Protein AF-A0A9R1XNZ6-F1 (afdb_monomer)

Nearest PDB structures (foldseek):
  5j5v-assembly1_B  TM=3.017E-01  e=4.097E+00  Escherichia coli 536

Solvent-accessible surface area (backbone atoms only — not comparable to full-atom values): 7414 Å² total; per-residue (Å²): 115,69,72,59,54,55,53,52,52,51,53,52,52,56,55,68,69,44,91,78,60,68,62,61,60,98,58,41,66,68,41,49,52,51,52,50,27,71,76,69,73,47,56,76,91,74,58,51,68,69,58,52,58,50,61,35,37,37,40,96,88,59,59,57,55,75,80,51,37,58,53,54,53,50,51,52,54,49,54,62,58,42,74,77,48,91,75,72,95,63,97,76,53,88,87,68,71,88,50,94,88,62,69,101,75,86,79,99,78,75,92,78,81,123

pLDDT: mean 73.49, std 22.64, range [27.61, 96.5]

Mean predicted aligned error: 12.44 Å

Sequence (114 aa):
MFLIQEKSTKAKNTHAHHKYNHHLSRKGYDGLINDIMQETGKMEEEIDRTLLWKKARELKTGGYKSNVKMIVDKIYELQKLGSFGEVTCGAHDMLTEPWVLRNNVGLYEGWVNL

Organism: Lactuca sativa (NCBI:txid4236)

Foldseek 3Di:
DVVVVVVVVVVVVVQVPDPQHFDDDPCPLVVVLVVCCVVPVDDSVPQDPLNSSLNRQADPVGDHDPSVNVVNVVVVVVVVVCVVDDPPPDDDDPVPPPDPPDDDDDDDDDPPPD

Radius of gyration: 17.15 Å; Cα contacts (8 Å, |Δi|>4): 47; chains: 1; bounding box: 42×28×55 Å

Structure (mmCIF, N/CA/C/O backbone):
data_AF-A0A9R1XNZ6-F1
#
_entry.id   AF-A0A9R1XNZ6-F1
#
loop_
_atom_site.group_PDB
_atom_site.id
_atom_site.type_symbol
_atom_site.label_atom_id
_atom_site.label_alt_id
_atom_site.label_comp_id
_atom_site.label_asym_id
_atom_site.label_entity_id
_atom_site.label_seq_id
_atom_site.pdbx_PDB_ins_code
_atom_site.Cartn_x
_atom_site.Cartn_y
_atom_site.Cartn_z
_atom_site.occupancy
_atom_site.B_iso_or_equiv
_atom_site.auth_seq_id
_atom_site.auth_comp_id
_atom_site.auth_asym_id
_atom_site.auth_atom_id
_atom_site.pdbx_PDB_model_num
ATOM 1 N N . MET A 1 1 ? 15.714 7.758 -30.076 1.00 62.44 1 MET A N 1
ATOM 2 C CA . MET A 1 1 ? 15.326 6.403 -29.614 1.00 62.44 1 MET A CA 1
ATOM 3 C C . MET A 1 1 ? 16.211 5.875 -28.481 1.00 62.44 1 MET A C 1
ATOM 5 O O . MET A 1 1 ? 15.650 5.427 -27.492 1.00 62.44 1 MET A O 1
ATOM 9 N N . PHE A 1 2 ? 17.545 5.990 -28.551 1.00 65.88 2 PHE A N 1
ATOM 10 C CA . PHE A 1 2 ? 18.474 5.495 -27.513 1.00 65.88 2 PHE A CA 1
ATOM 11 C C . PHE A 1 2 ? 18.203 6.010 -26.081 1.00 65.88 2 PHE A C 1
ATOM 13 O O . PHE A 1 2 ? 18.144 5.219 -25.146 1.00 65.88 2 PHE A O 1
ATOM 20 N N . LEU A 1 3 ? 17.894 7.302 -25.919 1.00 70.00 3 LEU A N 1
ATOM 21 C CA . LEU A 1 3 ? 17.643 7.916 -24.603 1.00 70.00 3 LEU A CA 1
ATOM 22 C C . LEU A 1 3 ? 16.400 7.379 -23.867 1.00 70.00 3 LEU A C 1
ATOM 24 O O . LEU A 1 3 ? 16.329 7.438 -22.642 1.00 70.00 3 LEU A O 1
ATOM 28 N N . ILE A 1 4 ? 15.395 6.873 -24.590 1.00 78.81 4 ILE A N 1
ATOM 29 C CA . ILE A 1 4 ? 14.180 6.308 -23.974 1.00 78.81 4 ILE A CA 1
ATOM 30 C C . ILE A 1 4 ? 14.492 4.924 -23.394 1.00 78.81 4 ILE A C 1
ATOM 32 O O . ILE A 1 4 ? 14.031 4.587 -22.302 1.00 78.81 4 ILE A O 1
ATOM 36 N N . GLN A 1 5 ? 15.323 4.150 -24.097 1.00 76.31 5 GLN A N 1
ATOM 37 C CA . GLN A 1 5 ? 15.723 2.816 -23.669 1.00 76.31 5 GLN A CA 1
ATOM 38 C C . G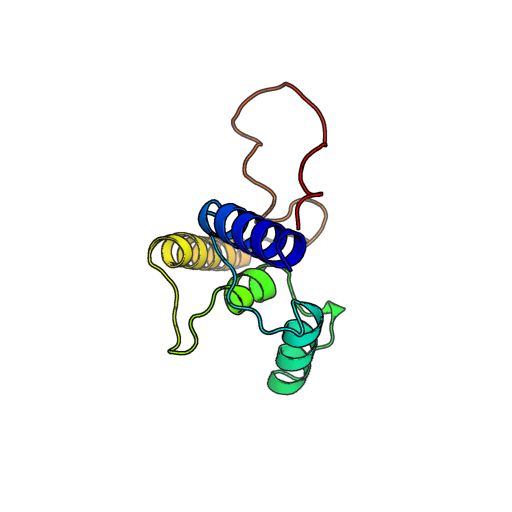LN A 1 5 ? 16.574 2.870 -22.394 1.00 76.31 5 GLN A C 1
ATOM 40 O O . GLN A 1 5 ? 16.296 2.126 -21.458 1.00 76.31 5 GLN A O 1
ATOM 45 N N . GLU A 1 6 ? 17.535 3.796 -22.316 1.00 81.69 6 GLU A N 1
ATOM 46 C CA . GLU A 1 6 ? 18.377 4.003 -21.126 1.00 81.69 6 GLU A CA 1
ATOM 47 C C . GLU A 1 6 ? 17.575 4.439 -19.894 1.00 81.69 6 GLU A C 1
ATOM 49 O O . GLU A 1 6 ? 17.799 3.957 -18.782 1.00 81.69 6 GLU A O 1
ATOM 54 N N . LYS A 1 7 ? 16.588 5.325 -20.077 1.00 82.31 7 LYS A N 1
ATOM 55 C CA . LYS A 1 7 ? 15.689 5.727 -18.986 1.00 82.31 7 LYS A CA 1
ATOM 56 C C . LYS A 1 7 ? 14.850 4.546 -18.490 1.00 82.31 7 LYS A C 1
ATOM 58 O O . LYS A 1 7 ? 14.707 4.361 -17.282 1.00 82.31 7 LYS A O 1
ATOM 63 N N . SER A 1 8 ? 14.331 3.724 -19.406 1.00 81.50 8 SER A N 1
ATOM 64 C CA . SER A 1 8 ? 13.546 2.532 -19.062 1.00 81.50 8 SER A CA 1
ATOM 65 C C . SER A 1 8 ? 14.372 1.484 -18.310 1.00 81.50 8 SER A C 1
ATOM 67 O O . SER A 1 8 ? 13.898 0.928 -17.319 1.00 81.50 8 SER A O 1
ATOM 69 N N . THR A 1 9 ? 15.609 1.217 -18.741 1.00 84.44 9 THR A N 1
ATOM 70 C CA . THR A 1 9 ? 16.494 0.254 -18.067 1.00 84.44 9 THR A CA 1
ATOM 71 C C . THR A 1 9 ? 16.908 0.745 -16.686 1.00 84.44 9 THR A C 1
ATOM 73 O O . THR A 1 9 ? 16.844 -0.029 -15.732 1.00 84.44 9 THR A O 1
ATOM 76 N N . LYS A 1 10 ? 17.230 2.036 -16.541 1.00 84.25 10 LYS A N 1
ATOM 77 C CA . LYS A 1 10 ? 17.528 2.641 -15.238 1.00 84.25 10 LYS A CA 1
ATOM 78 C C . LYS A 1 10 ? 16.365 2.473 -14.257 1.00 84.25 10 LYS A C 1
ATOM 80 O O . LYS A 1 10 ? 16.581 1.982 -13.155 1.00 84.25 10 LYS A O 1
ATOM 85 N N . ALA A 1 11 ? 15.138 2.792 -14.674 1.00 79.25 11 ALA A N 1
ATOM 86 C CA . ALA A 1 11 ? 13.953 2.647 -13.826 1.00 79.25 11 ALA A CA 1
ATOM 87 C C . ALA A 1 11 ? 13.703 1.186 -13.402 1.00 79.25 11 ALA A C 1
ATOM 89 O O . ALA A 1 11 ? 13.408 0.916 -12.238 1.00 79.25 11 ALA A O 1
ATOM 90 N N . LYS A 1 12 ? 13.875 0.227 -14.325 1.00 82.69 12 LYS A N 1
ATOM 91 C CA . LYS A 1 12 ? 13.756 -1.211 -14.023 1.00 82.69 12 LYS A CA 1
ATOM 92 C C . LYS A 1 12 ? 14.805 -1.675 -13.016 1.00 82.69 12 LYS A C 1
ATOM 94 O O . LYS A 1 12 ? 14.463 -2.415 -12.098 1.00 82.69 12 LYS A O 1
ATOM 99 N N . ASN A 1 13 ? 16.048 -1.220 -13.162 1.00 84.00 13 ASN A N 1
ATOM 100 C CA . ASN A 1 13 ? 17.128 -1.559 -12.239 1.00 84.00 13 ASN A CA 1
ATOM 101 C C . ASN A 1 13 ? 16.848 -0.990 -10.846 1.00 84.00 13 ASN A C 1
ATOM 103 O O . ASN A 1 13 ? 16.892 -1.734 -9.872 1.00 84.00 13 ASN A O 1
ATOM 107 N N . THR A 1 14 ? 16.456 0.283 -10.746 1.00 79.44 14 THR A N 1
ATOM 108 C CA . THR A 1 14 ? 16.053 0.892 -9.469 1.00 79.44 14 THR A CA 1
ATOM 109 C C . THR A 1 14 ? 14.925 0.100 -8.801 1.00 79.44 14 THR A C 1
ATOM 111 O O . THR A 1 14 ? 15.049 -0.288 -7.643 1.00 79.44 14 THR A O 1
ATOM 114 N N . HIS A 1 15 ? 13.872 -0.251 -9.546 1.00 75.75 15 HIS A N 1
ATOM 115 C CA . HIS A 1 15 ? 12.769 -1.064 -9.026 1.00 75.75 15 HIS A CA 1
ATOM 116 C C . HIS A 1 15 ? 13.215 -2.476 -8.593 1.00 75.75 15 HIS A C 1
ATOM 118 O O . HIS A 1 15 ? 12.697 -3.034 -7.626 1.00 75.75 15 HIS A O 1
ATOM 124 N N . ALA A 1 16 ? 14.195 -3.081 -9.269 1.00 79.81 16 ALA A N 1
ATOM 125 C CA . ALA A 1 16 ? 14.741 -4.380 -8.871 1.00 79.81 16 ALA A CA 1
ATOM 126 C C . ALA A 1 16 ? 15.491 -4.326 -7.526 1.00 79.81 16 ALA A C 1
ATOM 128 O O . ALA A 1 16 ? 15.504 -5.319 -6.800 1.00 79.81 16 ALA A O 1
ATOM 129 N N . HIS A 1 17 ? 16.065 -3.174 -7.164 1.00 81.12 17 HIS A N 1
ATOM 130 C CA . HIS A 1 17 ? 16.769 -2.985 -5.891 1.00 81.12 17 HIS A CA 1
ATOM 131 C C . HIS A 1 17 ? 15.838 -2.753 -4.692 1.00 81.12 17 HIS A C 1
ATOM 133 O O . HIS A 1 17 ? 16.254 -2.906 -3.542 1.00 81.12 17 HIS A O 1
ATOM 139 N N . HIS A 1 18 ? 14.571 -2.410 -4.921 1.00 80.44 18 HIS A N 1
ATOM 140 C CA . HIS A 1 18 ? 13.618 -2.189 -3.841 1.00 80.44 18 HIS A CA 1
ATOM 141 C C . HIS A 1 18 ? 13.203 -3.513 -3.185 1.00 80.44 18 HIS A C 1
ATOM 143 O O . HIS A 1 18 ? 12.535 -4.364 -3.777 1.00 80.44 18 HIS A O 1
ATOM 149 N N . LYS A 1 19 ? 13.545 -3.658 -1.900 1.00 81.06 19 LYS A N 1
ATOM 150 C CA . LYS A 1 19 ? 13.258 -4.864 -1.107 1.00 81.06 19 LYS A CA 1
ATOM 151 C C . LYS A 1 19 ? 11.760 -5.177 -1.020 1.00 81.06 19 LYS A C 1
ATOM 153 O O . LYS A 1 19 ? 11.371 -6.339 -1.097 1.00 81.06 19 LYS A O 1
ATOM 158 N N . TYR A 1 20 ? 10.918 -4.152 -0.885 1.00 86.00 20 TYR A N 1
ATOM 159 C CA . TYR A 1 20 ? 9.464 -4.289 -0.756 1.00 86.00 20 TYR A CA 1
ATOM 160 C C . TYR A 1 20 ? 8.759 -3.507 -1.858 1.00 86.00 20 TYR A C 1
ATOM 162 O O . TYR A 1 20 ? 8.205 -2.430 -1.617 1.00 86.00 20 TYR A O 1
ATOM 170 N N . ASN A 1 21 ? 8.814 -4.050 -3.070 1.00 86.88 21 ASN A N 1
ATOM 171 C CA . ASN A 1 21 ? 8.148 -3.471 -4.229 1.00 86.88 21 ASN A CA 1
ATOM 172 C C . ASN A 1 21 ? 6.643 -3.316 -4.017 1.00 86.88 21 ASN A C 1
ATOM 174 O O . ASN A 1 21 ? 5.992 -4.222 -3.498 1.00 86.88 21 ASN A O 1
ATOM 178 N N . HIS A 1 22 ? 6.120 -2.166 -4.433 1.00 89.38 22 HIS A N 1
ATOM 179 C CA . HIS A 1 22 ? 4.690 -1.908 -4.488 1.00 89.38 22 HIS A CA 1
ATOM 180 C C . HIS A 1 22 ? 4.109 -2.402 -5.822 1.00 89.3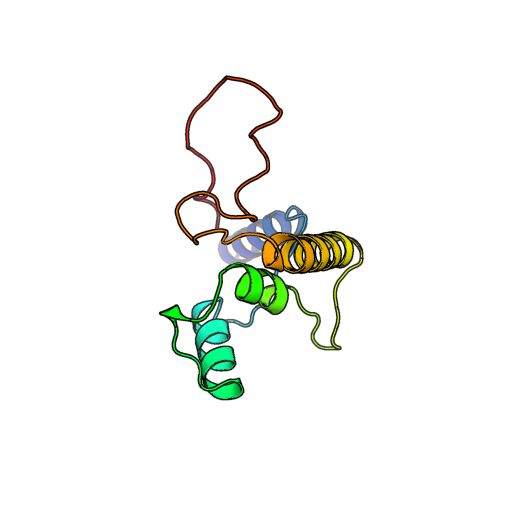8 22 HIS A C 1
ATOM 182 O O . HIS A 1 22 ? 4.809 -2.567 -6.821 1.00 89.38 22 HIS A O 1
ATOM 188 N N . HIS A 1 23 ? 2.810 -2.656 -5.824 1.00 89.31 23 HIS A N 1
ATOM 189 C CA . HIS A 1 23 ? 2.020 -3.200 -6.919 1.00 89.31 23 HIS A CA 1
ATOM 190 C C . HIS A 1 23 ? 0.899 -2.227 -7.297 1.00 89.31 23 HIS A C 1
ATOM 192 O O . HIS A 1 23 ? -0.254 -2.609 -7.471 1.00 89.31 23 HIS A O 1
ATOM 198 N N . LEU A 1 24 ? 1.259 -0.947 -7.424 1.00 89.81 24 LEU A N 1
ATOM 199 C CA . LEU A 1 24 ? 0.332 0.124 -7.771 1.00 89.81 24 LEU A CA 1
ATOM 200 C C . LEU A 1 24 ? 0.086 0.196 -9.277 1.00 89.81 24 LEU A C 1
ATOM 202 O O . LEU A 1 24 ? 0.921 -0.183 -10.103 1.00 89.81 24 LEU A O 1
ATOM 206 N N . SER A 1 25 ? -1.088 0.711 -9.630 1.00 87.56 25 SER A N 1
ATOM 207 C CA . SER A 1 25 ? -1.403 1.063 -11.009 1.00 87.56 25 SER A CA 1
ATOM 208 C C . SER A 1 25 ? -0.690 2.361 -11.415 1.00 87.56 25 SER A C 1
ATOM 210 O O . SER A 1 25 ? -0.035 3.020 -10.610 1.00 87.56 25 SER A O 1
ATOM 212 N N . ARG A 1 26 ? -0.878 2.787 -12.670 1.00 89.44 26 ARG A N 1
ATOM 213 C CA . ARG A 1 26 ? -0.405 4.098 -13.154 1.00 89.44 26 ARG A CA 1
ATOM 214 C C . ARG A 1 26 ? -0.966 5.283 -12.359 1.00 89.44 26 ARG A C 1
ATOM 216 O O . ARG A 1 26 ? -0.390 6.358 -12.435 1.00 89.44 26 ARG A O 1
ATOM 223 N N . LYS A 1 27 ? -2.071 5.089 -11.630 1.00 91.19 27 LYS A N 1
ATOM 224 C CA . LYS A 1 27 ? -2.658 6.110 -10.757 1.00 91.19 27 LYS A CA 1
ATOM 225 C C . LYS A 1 27 ? -1.864 6.321 -9.454 1.00 91.19 27 LYS A C 1
ATOM 227 O O . LYS A 1 27 ? -2.165 7.253 -8.723 1.00 91.19 27 LYS A O 1
ATOM 232 N N . GLY A 1 28 ? -0.891 5.459 -9.139 1.00 91.81 28 GLY A N 1
ATOM 233 C CA . GLY A 1 28 ? -0.071 5.593 -7.933 1.00 91.81 28 GLY A CA 1
ATOM 234 C C . GLY A 1 28 ? -0.871 5.463 -6.633 1.00 91.81 28 GLY A C 1
ATOM 235 O O . GLY A 1 28 ? -1.843 4.706 -6.569 1.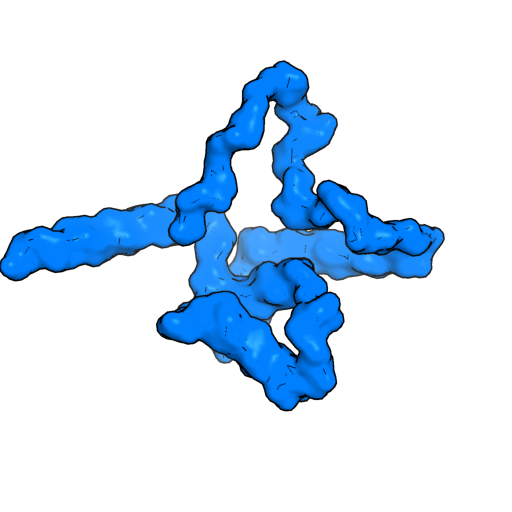00 91.81 28 GLY A O 1
ATOM 236 N N . TYR A 1 29 ? -0.425 6.176 -5.595 1.00 92.50 29 TYR A N 1
ATOM 237 C CA . TYR A 1 29 ? -1.065 6.179 -4.276 1.00 92.50 29 TYR A CA 1
ATOM 238 C C . TYR A 1 29 ? -2.384 6.948 -4.271 1.00 92.50 29 TYR A C 1
ATOM 240 O O . TYR A 1 29 ? -3.330 6.461 -3.671 1.00 92.50 29 TYR A O 1
ATOM 248 N N . ASP A 1 30 ? -2.488 8.051 -5.008 1.00 92.19 30 ASP A N 1
ATOM 249 C CA . ASP A 1 30 ? -3.729 8.827 -5.126 1.00 92.19 30 ASP A CA 1
ATOM 250 C C . ASP A 1 30 ? -4.866 7.955 -5.674 1.00 92.19 30 ASP A C 1
ATOM 252 O O . ASP A 1 30 ? -5.998 7.986 -5.196 1.00 92.19 30 ASP A O 1
ATOM 256 N N . GLY A 1 31 ? -4.558 7.106 -6.661 1.00 93.38 31 GLY A N 1
ATOM 257 C CA . GLY A 1 31 ? -5.506 6.112 -7.155 1.00 93.38 31 GLY A CA 1
ATOM 258 C C . GLY A 1 31 ? -5.908 5.094 -6.096 1.00 93.38 31 GLY A C 1
ATOM 259 O O . GLY A 1 31 ? -7.089 4.810 -5.959 1.00 93.38 31 GLY A O 1
ATOM 260 N N . LEU A 1 32 ? -4.938 4.577 -5.340 1.00 94.69 32 LEU A N 1
ATOM 261 C CA . LEU A 1 32 ? -5.205 3.612 -4.276 1.00 94.69 32 LEU A CA 1
ATOM 262 C C . LEU A 1 32 ? -6.062 4.215 -3.152 1.00 94.69 32 LEU A C 1
ATOM 264 O O . LEU A 1 32 ? -6.961 3.544 -2.660 1.00 94.69 32 LEU A O 1
ATOM 268 N N . ILE A 1 33 ? -5.789 5.457 -2.751 1.00 93.94 33 ILE A N 1
ATOM 269 C CA . ILE A 1 33 ? -6.570 6.191 -1.749 1.00 93.94 33 ILE A CA 1
ATOM 270 C C . ILE A 1 33 ? -8.020 6.295 -2.218 1.00 93.94 33 ILE A C 1
ATOM 272 O O . ILE A 1 33 ? -8.918 5.861 -1.503 1.00 93.94 33 ILE A O 1
ATOM 276 N N . ASN A 1 34 ? -8.239 6.758 -3.451 1.00 95.50 34 ASN A N 1
ATOM 277 C CA . ASN A 1 34 ? -9.577 6.846 -4.035 1.00 95.50 34 ASN A CA 1
ATOM 278 C C . ASN A 1 34 ? -10.291 5.489 -4.080 1.00 95.50 34 ASN A C 1
ATOM 280 O O . ASN A 1 34 ? -11.462 5.407 -3.714 1.00 95.50 34 ASN A O 1
ATOM 284 N N . ASP A 1 35 ? -9.595 4.430 -4.499 1.00 94.81 35 ASP A N 1
ATOM 285 C CA . ASP A 1 35 ? -10.163 3.082 -4.553 1.00 94.81 35 ASP A CA 1
ATOM 286 C C . ASP A 1 35 ? -10.572 2.615 -3.130 1.00 94.81 35 ASP A C 1
ATOM 288 O O . ASP A 1 35 ? -11.682 2.125 -2.934 1.00 94.81 35 ASP A O 1
ATOM 292 N N . ILE A 1 36 ? -9.746 2.866 -2.101 1.00 94.88 36 ILE A N 1
ATOM 293 C CA . ILE A 1 36 ? -10.073 2.557 -0.693 1.00 94.88 36 ILE A CA 1
ATOM 294 C C . ILE A 1 36 ? -11.279 3.368 -0.201 1.00 94.88 36 ILE A C 1
ATOM 296 O O . ILE A 1 36 ? -12.158 2.806 0.458 1.00 94.88 36 ILE A O 1
ATOM 300 N N . MET A 1 37 ? -11.342 4.668 -0.499 1.00 95.88 37 MET A N 1
ATOM 301 C CA . MET A 1 37 ? -12.473 5.525 -0.120 1.00 95.88 37 MET A CA 1
ATOM 302 C C . MET A 1 37 ? -13.777 5.022 -0.749 1.00 95.88 37 MET A C 1
ATOM 304 O O . MET A 1 37 ? -14.795 4.936 -0.069 1.00 95.88 37 MET A O 1
ATOM 308 N N . GLN A 1 38 ? -13.744 4.617 -2.022 1.00 96.50 38 GLN A N 1
ATOM 309 C CA . GLN A 1 38 ? -14.909 4.064 -2.720 1.00 96.50 38 GLN A CA 1
ATOM 310 C C . GLN A 1 38 ? -15.348 2.708 -2.156 1.00 96.50 38 GLN A C 1
ATOM 312 O O . GLN A 1 38 ? -16.544 2.466 -2.013 1.00 96.50 38 GLN A O 1
ATOM 317 N N . GLU A 1 39 ? -14.401 1.828 -1.824 1.00 94.69 39 GLU A N 1
ATOM 318 C CA . GLU A 1 39 ? -14.695 0.494 -1.286 1.00 94.69 39 GLU A CA 1
ATOM 319 C C . GLU A 1 39 ? -15.207 0.528 0.160 1.00 94.69 39 GLU A C 1
ATOM 321 O O . GLU A 1 39 ? -16.030 -0.302 0.544 1.00 94.69 39 GLU A O 1
ATOM 326 N N . THR A 1 40 ? -14.702 1.455 0.979 1.00 93.81 40 THR A N 1
ATOM 327 C CA . THR A 1 40 ? -14.942 1.459 2.433 1.00 93.81 40 THR A CA 1
ATOM 328 C C . THR A 1 40 ? -15.822 2.604 2.927 1.00 93.81 40 THR A C 1
ATOM 330 O O . THR A 1 40 ? -16.291 2.548 4.061 1.00 93.81 40 THR A O 1
ATOM 333 N N . GLY A 1 41 ? -16.049 3.634 2.108 1.00 94.19 41 GLY A N 1
ATOM 334 C CA . GLY A 1 41 ? -16.761 4.858 2.491 1.00 94.19 41 GLY A CA 1
ATOM 335 C C . GLY A 1 41 ? -15.960 5.802 3.395 1.00 94.19 41 GLY A C 1
ATOM 336 O O . GLY A 1 41 ? -16.523 6.775 3.890 1.00 94.19 41 GLY A O 1
ATOM 337 N N . LYS A 1 42 ? -14.674 5.516 3.629 1.00 90.75 42 LYS A N 1
ATOM 338 C CA . LYS A 1 42 ? -13.785 6.343 4.453 1.00 90.75 42 LYS A CA 1
ATOM 339 C C . LYS A 1 42 ? -13.417 7.655 3.773 1.00 90.75 42 LYS A C 1
ATOM 341 O O . LYS A 1 42 ? -13.350 7.722 2.545 1.00 90.75 42 LYS A O 1
ATOM 346 N N . MET A 1 43 ? -13.086 8.651 4.588 1.00 90.75 43 MET A N 1
ATOM 347 C CA . MET A 1 43 ? -12.404 9.862 4.121 1.00 90.75 43 MET A CA 1
ATOM 348 C C . MET A 1 43 ? -10.895 9.633 4.017 1.00 90.75 43 MET A C 1
ATOM 350 O O . MET A 1 43 ? -10.352 8.726 4.648 1.00 90.75 43 MET A O 1
ATOM 354 N N . GLU A 1 44 ? -10.205 10.456 3.226 1.00 87.25 44 GLU A N 1
ATOM 355 C CA . GLU A 1 44 ? -8.752 10.352 3.057 1.00 87.25 44 GLU A CA 1
ATOM 356 C C . GLU A 1 44 ? -8.012 10.465 4.400 1.00 87.25 44 GLU A C 1
ATOM 358 O O . GLU A 1 44 ? -7.090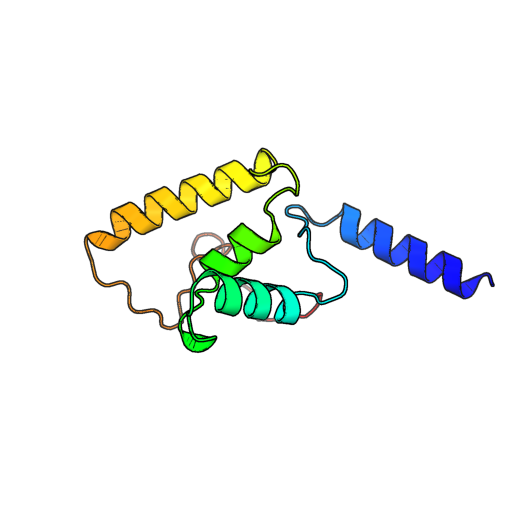 9.688 4.648 1.00 87.25 44 GLU A O 1
ATOM 363 N N . GLU A 1 45 ? -8.462 11.336 5.315 1.00 85.81 45 GLU A N 1
ATOM 364 C CA . GLU A 1 45 ? -7.823 11.506 6.628 1.00 85.81 45 GLU A CA 1
ATOM 365 C C . GLU A 1 45 ? -7.978 10.283 7.551 1.00 85.81 45 GLU A C 1
ATOM 367 O O . GLU A 1 45 ? -7.214 10.113 8.501 1.00 85.81 45 GLU A O 1
ATOM 372 N N . GLU A 1 46 ? -8.944 9.404 7.275 1.00 85.44 46 GLU A N 1
ATOM 373 C CA . GLU A 1 46 ? -9.197 8.172 8.037 1.00 85.44 46 GLU A CA 1
ATOM 374 C C . GLU A 1 46 ? -8.386 6.973 7.513 1.00 85.44 46 GLU A C 1
ATOM 376 O O . GLU A 1 46 ? -8.428 5.865 8.077 1.00 85.44 46 GLU A O 1
ATOM 381 N N . ILE A 1 47 ? -7.677 7.156 6.396 1.00 85.38 47 ILE A N 1
ATOM 382 C CA . ILE A 1 47 ? -6.859 6.124 5.774 1.00 85.38 47 ILE A CA 1
ATOM 383 C C . ILE A 1 47 ? -5.457 6.176 6.379 1.00 85.38 47 ILE A C 1
ATOM 385 O O . ILE A 1 47 ? -4.594 6.959 5.992 1.00 85.38 47 ILE A O 1
ATOM 389 N N . ASP A 1 48 ? -5.211 5.262 7.316 1.00 85.50 48 ASP A N 1
ATOM 390 C CA . ASP A 1 48 ? -3.897 5.122 7.936 1.00 85.50 48 ASP A CA 1
ATOM 391 C C . ASP A 1 48 ? -2.817 4.681 6.926 1.00 85.50 48 ASP A C 1
ATOM 393 O O . ASP A 1 48 ? -3.025 3.846 6.034 1.00 85.50 48 ASP A O 1
ATOM 397 N N . ARG A 1 49 ? -1.599 5.183 7.129 1.00 85.38 49 ARG A N 1
ATOM 398 C CA . ARG A 1 49 ? -0.414 4.855 6.337 1.00 85.38 49 ARG A CA 1
ATOM 399 C C . ARG A 1 49 ? -0.095 3.363 6.374 1.00 85.38 49 ARG A C 1
ATOM 401 O O . ARG A 1 49 ? 0.370 2.817 5.370 1.00 85.38 49 ARG A O 1
ATOM 408 N N . THR A 1 50 ? -0.378 2.673 7.486 1.00 87.31 50 THR A N 1
ATOM 409 C CA . THR A 1 50 ? -0.185 1.214 7.560 1.00 87.31 50 THR A CA 1
ATOM 410 C C . THR A 1 50 ? -1.137 0.465 6.627 1.00 87.31 50 THR A C 1
ATOM 412 O O . THR A 1 50 ? -0.729 -0.505 5.982 1.00 87.31 50 THR A O 1
ATOM 415 N N . LEU A 1 51 ? -2.384 0.930 6.487 1.00 89.31 51 LEU A N 1
ATOM 416 C CA . LEU A 1 51 ? -3.355 0.368 5.550 1.00 89.31 51 LEU A CA 1
ATOM 417 C C . LEU A 1 51 ? -2.885 0.570 4.107 1.00 89.31 51 LEU A C 1
ATOM 419 O O . LEU A 1 51 ? -2.852 -0.401 3.346 1.00 89.31 51 LEU A O 1
ATOM 423 N N . LEU A 1 52 ? -2.440 1.783 3.761 1.00 91.31 52 LEU A N 1
ATOM 424 C CA . LEU A 1 52 ? -1.887 2.088 2.437 1.00 91.31 52 LEU A CA 1
ATOM 425 C C . LEU A 1 52 ? -0.664 1.235 2.116 1.00 91.31 52 LEU A C 1
ATOM 427 O O . LEU A 1 52 ? -0.570 0.678 1.024 1.00 91.31 52 LEU A O 1
ATOM 431 N N . TRP A 1 53 ? 0.262 1.077 3.064 1.00 91.75 53 TRP A N 1
ATOM 432 C CA . TRP A 1 53 ? 1.474 0.286 2.856 1.00 91.75 53 TRP A CA 1
ATOM 433 C C . TRP A 1 53 ? 1.167 -1.189 2.584 1.00 91.75 53 TRP A C 1
ATOM 435 O O . TRP A 1 53 ? 1.794 -1.780 1.697 1.00 91.75 53 TRP A O 1
ATOM 445 N N . LYS A 1 54 ? 0.199 -1.762 3.322 1.00 92.44 54 LYS A N 1
ATOM 446 C CA . LYS A 1 54 ? -0.305 -3.126 3.111 1.00 92.44 54 LYS A CA 1
ATOM 447 C C . LYS A 1 54 ? -0.946 -3.236 1.730 1.00 92.44 54 LYS A C 1
ATOM 449 O O . LYS A 1 54 ? -0.463 -3.995 0.896 1.00 92.44 54 LYS A O 1
ATOM 454 N N . LYS A 1 55 ? -1.963 -2.422 1.449 1.00 93.19 55 LYS A N 1
ATOM 455 C CA . LYS A 1 55 ? -2.721 -2.472 0.191 1.00 93.19 55 LYS A CA 1
ATOM 456 C C . LYS A 1 55 ? -1.849 -2.250 -1.043 1.00 93.19 55 LYS A C 1
ATOM 458 O O . LYS A 1 55 ? -1.943 -3.005 -2.004 1.00 93.19 55 LYS A O 1
ATOM 463 N N . ALA A 1 56 ? -0.910 -1.309 -0.984 1.00 94.38 56 ALA A N 1
ATOM 464 C CA . ALA A 1 56 ? 0.027 -1.053 -2.073 1.00 94.38 56 ALA A CA 1
ATOM 465 C C . ALA A 1 56 ? 0.942 -2.244 -2.392 1.00 94.38 56 ALA A C 1
ATOM 467 O O . ALA A 1 56 ? 1.583 -2.237 -3.437 1.00 94.38 56 ALA A O 1
ATOM 468 N N . ARG A 1 57 ? 1.062 -3.247 -1.516 1.00 94.69 57 ARG A N 1
ATOM 469 C CA . ARG A 1 57 ? 1.915 -4.435 -1.705 1.00 94.69 57 ARG A CA 1
ATOM 470 C C . ARG A 1 57 ? 1.124 -5.735 -1.788 1.00 94.69 57 ARG A C 1
ATOM 472 O O . ARG A 1 57 ? 1.730 -6.807 -1.865 1.00 94.69 57 ARG A O 1
ATOM 479 N N . GLU A 1 58 ? -0.200 -5.642 -1.782 1.00 94.19 58 GLU A N 1
ATOM 480 C CA . GLU A 1 58 ? -1.084 -6.771 -2.016 1.00 94.19 58 GLU A CA 1
ATOM 481 C C . GLU A 1 58 ? -0.929 -7.251 -3.468 1.00 94.19 58 GLU A C 1
ATOM 483 O O . GLU A 1 58 ? -0.788 -6.467 -4.411 1.00 94.19 58 GLU A O 1
ATOM 488 N N . LEU A 1 59 ? -0.871 -8.567 -3.655 1.00 92.94 59 LEU A N 1
ATOM 489 C CA . LEU A 1 59 ? -0.809 -9.173 -4.980 1.00 92.94 59 LEU A CA 1
ATOM 490 C C . LEU A 1 59 ? -2.193 -9.127 -5.632 1.00 92.94 59 LEU A C 1
ATOM 492 O O . LEU A 1 59 ? -3.211 -9.255 -4.962 1.00 92.94 59 LEU A O 1
ATOM 496 N N . LYS A 1 60 ? -2.240 -9.055 -6.967 1.00 88.00 60 LYS A N 1
ATOM 497 C CA . LYS A 1 60 ? -3.509 -9.093 -7.721 1.00 88.00 60 LYS A CA 1
ATOM 498 C C . LYS A 1 60 ? -4.332 -10.364 -7.475 1.00 88.00 60 LYS A C 1
ATOM 500 O O . LYS A 1 60 ? -5.543 -10.342 -7.622 1.00 88.00 60 LYS A O 1
ATOM 505 N N . THR A 1 61 ? -3.669 -11.466 -7.133 1.00 89.94 61 THR A N 1
ATOM 506 C CA . THR A 1 61 ? -4.292 -12.749 -6.768 1.00 89.94 61 THR A CA 1
ATOM 507 C C . THR A 1 61 ? -4.760 -12.793 -5.309 1.00 89.94 61 THR A C 1
ATOM 509 O O . THR A 1 61 ? -5.214 -13.837 -4.854 1.00 89.94 61 THR A O 1
ATOM 512 N N . GLY A 1 62 ? -4.595 -11.698 -4.564 1.00 90.06 62 GLY A N 1
ATOM 513 C CA . GLY A 1 62 ? -4.690 -11.654 -3.110 1.00 90.06 62 GLY A CA 1
ATOM 514 C C . GLY A 1 62 ? -3.382 -12.055 -2.418 1.00 90.06 62 GLY A C 1
ATOM 515 O O . GLY A 1 62 ? -2.536 -12.760 -2.981 1.00 90.06 62 GLY A O 1
ATOM 516 N N . GLY A 1 63 ? -3.216 -11.596 -1.175 1.00 93.62 63 GLY A N 1
ATOM 517 C CA . GLY A 1 63 ? -2.075 -11.932 -0.319 1.00 93.62 63 GLY A CA 1
ATOM 518 C C . GLY A 1 63 ? -0.800 -11.130 -0.606 1.00 93.62 63 GLY A C 1
ATOM 519 O O . GLY A 1 63 ? -0.830 -10.075 -1.233 1.00 93.62 63 GLY A O 1
ATOM 520 N N . TYR A 1 64 ? 0.343 -11.625 -0.119 1.00 93.88 64 TYR A N 1
ATOM 521 C CA . TYR A 1 64 ? 1.620 -10.899 -0.118 1.00 93.88 64 TYR A CA 1
ATOM 522 C C . TYR A 1 64 ? 2.791 -11.800 -0.506 1.00 93.88 64 TYR A C 1
ATOM 524 O O . TYR A 1 64 ? 2.782 -13.004 -0.247 1.00 93.88 64 TYR A O 1
ATOM 532 N N . LYS A 1 65 ? 3.864 -11.207 -1.046 1.00 91.50 65 LYS A N 1
ATOM 533 C CA . LYS A 1 65 ? 5.159 -11.901 -1.155 1.00 91.50 65 LYS A CA 1
ATOM 534 C C . LYS A 1 65 ? 5.677 -12.274 0.235 1.00 91.50 65 LYS A C 1
ATOM 536 O O . LYS A 1 65 ? 5.456 -11.527 1.181 1.00 91.50 65 LYS A O 1
ATOM 541 N N . SER A 1 66 ? 6.423 -13.375 0.353 1.00 91.31 66 SER A N 1
ATOM 542 C CA . SER A 1 66 ? 6.909 -13.895 1.647 1.00 91.31 66 SER A CA 1
ATOM 543 C C . SER A 1 66 ? 7.602 -12.834 2.519 1.00 91.31 66 SER A C 1
ATOM 545 O O . SER A 1 66 ? 7.293 -12.705 3.702 1.00 91.31 66 SER A O 1
ATOM 547 N N . ASN A 1 67 ? 8.474 -12.015 1.928 1.00 86.38 67 ASN A N 1
ATOM 548 C CA . ASN A 1 67 ? 9.196 -10.959 2.637 1.00 86.38 67 ASN A CA 1
ATOM 549 C C . ASN A 1 67 ? 8.290 -9.814 3.122 1.00 86.38 67 ASN A C 1
ATOM 551 O O . ASN A 1 67 ? 8.552 -9.233 4.169 1.00 86.38 67 ASN A O 1
ATOM 555 N N . VAL A 1 68 ? 7.235 -9.494 2.370 1.00 90.50 68 VAL A N 1
ATOM 556 C CA . VAL A 1 68 ? 6.216 -8.510 2.753 1.00 90.50 68 VAL A CA 1
ATOM 557 C C . VAL A 1 68 ? 5.294 -9.102 3.814 1.00 90.50 68 VAL A C 1
ATOM 559 O O . VAL A 1 68 ? 4.994 -8.427 4.792 1.00 90.50 68 VAL A O 1
ATOM 562 N N . LYS A 1 69 ? 4.903 -10.374 3.668 1.00 93.19 69 LYS A N 1
ATOM 563 C CA . LYS A 1 69 ? 3.999 -11.066 4.590 1.00 93.19 69 LYS A CA 1
ATOM 564 C C . LYS A 1 69 ? 4.509 -11.011 6.030 1.00 93.19 69 LYS A C 1
ATOM 566 O O . LYS A 1 69 ? 3.748 -10.659 6.916 1.00 93.19 69 LYS A O 1
ATOM 571 N N . MET A 1 70 ? 5.801 -11.259 6.246 1.00 89.50 70 MET A N 1
ATOM 572 C CA . MET A 1 70 ? 6.418 -11.170 7.577 1.00 89.50 70 MET A CA 1
ATOM 573 C C . MET A 1 70 ? 6.232 -9.787 8.229 1.00 89.50 70 MET A C 1
ATOM 575 O O . MET A 1 70 ? 6.005 -9.692 9.431 1.00 89.50 70 MET A O 1
ATOM 579 N N . ILE A 1 71 ? 6.311 -8.710 7.442 1.00 87.62 71 ILE A N 1
ATOM 580 C CA . ILE A 1 71 ? 6.086 -7.345 7.935 1.00 87.62 71 ILE A CA 1
ATOM 581 C C . ILE A 1 71 ? 4.601 -7.112 8.210 1.00 87.62 71 ILE A C 1
ATOM 583 O O . ILE A 1 71 ? 4.261 -6.550 9.244 1.00 87.62 71 ILE A O 1
ATOM 587 N N . VAL A 1 72 ? 3.721 -7.571 7.319 1.00 89.00 72 VAL A N 1
ATOM 588 C CA . VAL A 1 72 ? 2.266 -7.474 7.498 1.00 89.00 72 VAL A CA 1
ATOM 589 C C . VAL A 1 72 ? 1.816 -8.191 8.771 1.00 89.00 72 VAL A C 1
ATOM 591 O O . VAL A 1 72 ? 1.078 -7.610 9.560 1.00 89.00 72 VAL A O 1
ATOM 594 N N . ASP A 1 73 ? 2.299 -9.413 8.997 1.00 90.19 73 ASP A N 1
ATOM 595 C CA . ASP A 1 73 ? 2.003 -10.192 10.200 1.00 90.19 73 ASP A CA 1
ATOM 596 C C . ASP A 1 73 ? 2.506 -9.451 11.451 1.00 90.19 73 ASP A C 1
ATOM 598 O O . ASP A 1 73 ? 1.765 -9.295 12.417 1.00 90.19 73 ASP A O 1
ATOM 602 N N . LYS A 1 74 ? 3.721 -8.884 11.408 1.00 88.69 74 LYS A N 1
ATOM 603 C CA . LYS A 1 74 ? 4.252 -8.063 12.507 1.00 88.69 74 LYS A CA 1
ATOM 604 C C . LYS A 1 74 ? 3.399 -6.818 12.777 1.00 88.69 74 LYS A C 1
ATOM 606 O O . LYS A 1 74 ? 3.181 -6.489 13.938 1.00 88.69 74 LYS A O 1
ATOM 611 N N . ILE A 1 75 ? 2.908 -6.137 11.737 1.00 85.50 75 ILE A N 1
ATOM 612 C CA . ILE A 1 75 ? 1.984 -5.001 11.888 1.00 85.50 75 ILE A CA 1
ATOM 613 C C . ILE A 1 75 ? 0.700 -5.459 12.585 1.00 85.50 75 ILE A C 1
ATOM 615 O O . ILE A 1 75 ? 0.249 -4.780 13.500 1.00 85.50 75 ILE A O 1
ATOM 619 N N . TYR A 1 76 ? 0.132 -6.607 12.202 1.00 86.31 76 TYR A N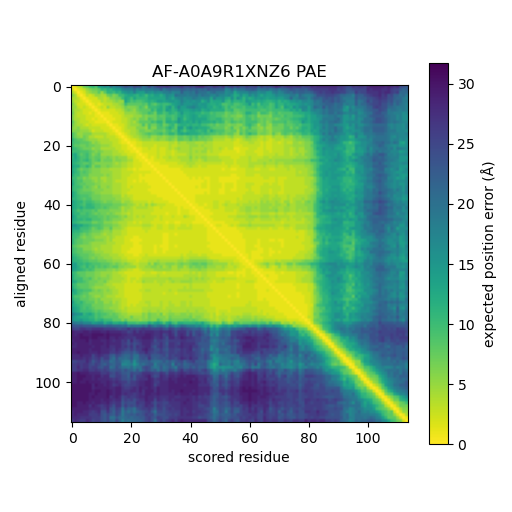 1
ATOM 620 C CA . TYR A 1 76 ? -1.068 -7.136 12.855 1.00 86.31 76 TYR A CA 1
ATOM 621 C C . TYR A 1 76 ? -0.841 -7.455 14.333 1.00 86.31 76 TYR A C 1
ATOM 623 O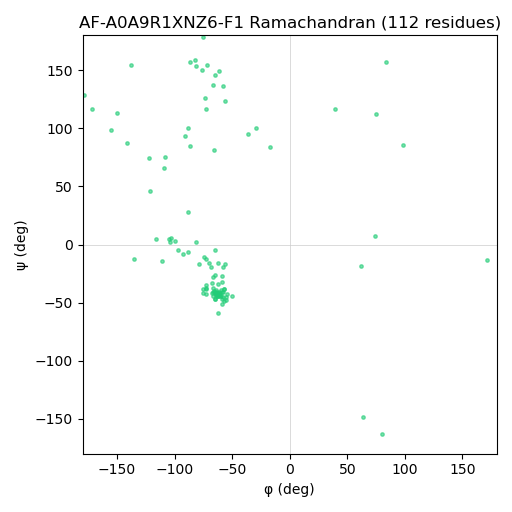 O . TYR A 1 76 ? -1.664 -7.073 15.163 1.00 86.31 76 TYR A O 1
ATOM 631 N N . GLU A 1 77 ? 0.279 -8.094 14.678 1.00 87.62 77 GLU A N 1
ATOM 632 C CA . GLU A 1 77 ? 0.624 -8.365 16.077 1.00 87.62 77 GLU A CA 1
ATOM 633 C C . GLU A 1 77 ? 0.792 -7.067 16.879 1.00 87.62 77 GLU A C 1
ATOM 635 O O . GLU A 1 77 ? 0.248 -6.938 17.973 1.00 87.62 77 GLU A O 1
ATOM 640 N N . LEU A 1 78 ? 1.470 -6.060 16.318 1.00 82.31 78 LEU A N 1
ATOM 641 C CA . LEU A 1 78 ? 1.628 -4.755 16.967 1.00 82.31 78 LEU A CA 1
ATOM 642 C C . LEU A 1 78 ? 0.294 -4.015 17.129 1.00 82.31 78 LEU A C 1
ATOM 644 O O . LEU A 1 78 ? 0.049 -3.453 18.189 1.00 82.31 78 LEU A O 1
ATOM 648 N N . GLN A 1 79 ? -0.588 -4.048 16.128 1.00 80.50 79 GLN A N 1
ATOM 649 C CA . GLN A 1 79 ? -1.928 -3.450 16.212 1.00 80.50 79 GLN A CA 1
ATOM 650 C C . GLN A 1 79 ? -2.787 -4.143 17.277 1.00 80.50 79 GLN A C 1
ATOM 652 O O . GLN A 1 79 ? -3.500 -3.484 18.031 1.00 80.50 79 GLN A O 1
ATOM 657 N N . LYS A 1 80 ? -2.677 -5.471 17.387 1.00 82.06 80 LYS A N 1
ATOM 658 C CA . LYS A 1 80 ? -3.362 -6.258 18.417 1.00 82.06 80 LYS A CA 1
ATOM 659 C C . LYS A 1 80 ? -2.857 -5.929 19.824 1.00 82.06 80 LYS A C 1
ATOM 661 O O . LYS A 1 80 ? -3.661 -5.832 20.744 1.00 82.06 80 LYS A O 1
ATOM 666 N N . LEU A 1 81 ? -1.547 -5.735 19.987 1.00 74.06 81 LEU A N 1
ATOM 667 C CA . LEU A 1 81 ? -0.926 -5.344 21.258 1.00 74.06 81 LEU A CA 1
ATOM 668 C C . LEU A 1 81 ? -1.211 -3.875 21.622 1.00 74.06 81 LEU A C 1
ATOM 670 O O . LEU A 1 81 ? -1.464 -3.570 22.783 1.00 74.06 81 LEU A O 1
ATOM 674 N N . GLY A 1 82 ? -1.222 -2.975 20.635 1.00 60.06 82 GLY A N 1
ATOM 675 C CA . GLY A 1 82 ? -1.532 -1.548 20.792 1.00 60.06 82 GLY A CA 1
ATOM 676 C C . GLY A 1 82 ? -3.000 -1.259 21.118 1.00 60.06 82 GLY A C 1
ATOM 677 O O . GLY A 1 82 ? -3.316 -0.205 21.654 1.00 60.06 82 GLY A O 1
ATOM 678 N N . SER A 1 83 ? -3.902 -2.222 20.917 1.00 51.91 83 SER A N 1
ATOM 679 C CA . SER A 1 83 ? -5.265 -2.156 21.462 1.00 51.91 83 SER A CA 1
ATOM 680 C C . SER A 1 83 ? -5.307 -2.191 23.006 1.00 51.91 83 SER A C 1
ATOM 682 O O . SER A 1 83 ? -6.390 -2.049 23.571 1.00 51.91 83 SER A O 1
ATOM 684 N N . PHE A 1 84 ? -4.165 -2.376 23.689 1.00 38.97 84 PHE A N 1
ATOM 685 C CA . PHE A 1 84 ? -4.027 -2.311 25.152 1.00 38.97 84 PHE A CA 1
ATOM 686 C C . PHE A 1 84 ? -3.470 -0.975 25.681 1.00 38.97 84 PHE A C 1
ATOM 688 O O . PHE A 1 84 ? -3.270 -0.824 26.885 1.00 38.97 84 PHE A O 1
ATOM 695 N N . GLY A 1 85 ? -3.230 0.008 24.816 1.00 36.06 85 GLY A N 1
ATOM 696 C CA . GLY A 1 85 ? -2.772 1.325 25.236 1.00 36.06 85 GLY A CA 1
ATOM 697 C C . GLY A 1 85 ? -2.786 2.279 24.061 1.00 36.06 85 GLY A C 1
ATOM 698 O O . GLY A 1 85 ? -2.083 2.057 23.086 1.00 36.06 85 GLY A O 1
ATOM 699 N N . GLU A 1 86 ? -3.614 3.310 24.168 1.00 42.84 86 GLU A N 1
ATOM 700 C CA . GLU A 1 86 ? -3.736 4.452 23.267 1.00 42.84 86 GLU A CA 1
ATOM 701 C C . GLU A 1 86 ? -2.374 4.898 22.697 1.00 42.84 86 GLU A C 1
ATOM 703 O O . GLU A 1 86 ? -1.632 5.653 23.321 1.00 42.84 86 GLU A O 1
ATOM 708 N N . VAL A 1 87 ? -2.024 4.414 21.502 1.00 40.75 87 VAL A N 1
ATOM 709 C CA . VAL A 1 87 ? -0.913 4.970 20.725 1.00 40.75 87 VAL A CA 1
ATOM 710 C C . VAL A 1 87 ? -1.521 6.042 19.842 1.00 40.75 87 VAL A C 1
ATOM 712 O O . VAL A 1 87 ? -2.050 5.768 18.763 1.00 40.75 87 VAL A O 1
ATOM 715 N N . THR A 1 88 ? -1.492 7.269 20.351 1.00 39.84 88 THR A N 1
ATOM 716 C CA . THR A 1 88 ? -1.830 8.461 19.587 1.00 39.84 88 THR A CA 1
ATOM 717 C C . THR A 1 88 ? -0.942 8.521 18.347 1.00 39.84 88 THR A C 1
ATOM 719 O O . THR A 1 88 ? 0.287 8.464 18.402 1.00 39.84 88 THR A O 1
ATOM 722 N N . CYS A 1 89 ? -1.596 8.592 17.193 1.00 48.84 89 CYS A N 1
ATOM 723 C CA . CYS A 1 89 ? -0.998 8.813 15.888 1.00 48.84 89 CYS A CA 1
ATOM 724 C C . CYS A 1 89 ? -0.385 10.222 15.836 1.00 48.84 89 CYS A C 1
ATOM 726 O O . CYS A 1 89 ? -0.991 11.178 15.361 1.00 48.84 89 CYS A O 1
ATOM 728 N N . GLY A 1 90 ? 0.823 10.356 16.379 1.00 37.12 90 GLY A N 1
ATOM 729 C CA . GLY A 1 90 ? 1.599 11.587 16.387 1.00 37.12 90 GLY A CA 1
ATOM 730 C C . GLY A 1 90 ? 3.089 11.269 16.385 1.00 37.12 90 GLY A C 1
ATOM 731 O O . GLY A 1 90 ? 3.613 10.719 17.346 1.00 37.12 90 GLY A O 1
ATOM 732 N N . ALA A 1 91 ? 3.761 11.611 15.286 1.00 43.03 91 ALA A N 1
ATOM 733 C CA . ALA A 1 91 ? 5.219 11.624 15.091 1.00 43.03 91 ALA A CA 1
ATOM 734 C C . ALA A 1 91 ? 6.016 10.300 15.212 1.00 43.03 91 ALA A C 1
ATOM 736 O O . ALA A 1 91 ? 7.106 10.229 14.647 1.00 43.03 91 ALA A O 1
ATOM 737 N N . HIS A 1 92 ? 5.497 9.242 15.839 1.00 42.06 92 HIS A N 1
ATOM 738 C CA . HIS A 1 92 ? 6.152 7.926 15.921 1.00 42.06 92 HIS A CA 1
ATOM 739 C C . HIS A 1 92 ? 5.444 6.890 15.040 1.00 42.06 92 HIS A C 1
ATOM 741 O O . HIS A 1 92 ? 4.682 6.041 15.492 1.00 42.06 92 HIS A O 1
ATOM 747 N N . ASP A 1 93 ? 5.680 7.007 13.736 1.00 48.84 93 ASP A N 1
ATOM 748 C CA . ASP A 1 93 ? 5.101 6.142 12.709 1.00 48.84 93 ASP A CA 1
ATOM 749 C C . ASP A 1 93 ? 5.771 4.750 12.740 1.00 48.84 93 ASP A C 1
ATOM 751 O O . ASP A 1 93 ? 6.994 4.630 12.650 1.00 48.84 93 ASP A O 1
ATOM 755 N N . MET A 1 94 ? 4.969 3.683 12.850 1.00 47.97 94 MET A N 1
ATOM 756 C CA . MET A 1 94 ? 5.405 2.273 12.841 1.00 47.97 94 MET A CA 1
ATOM 757 C C . MET A 1 94 ? 6.215 1.893 11.586 1.00 47.97 94 MET A C 1
ATOM 759 O O . MET A 1 94 ? 6.901 0.869 11.573 1.00 47.97 94 MET A O 1
ATOM 763 N N . LEU A 1 95 ? 6.141 2.707 10.527 1.00 47.50 95 LEU A N 1
ATOM 764 C CA . LEU A 1 95 ? 6.907 2.560 9.288 1.00 47.50 95 LEU A CA 1
ATOM 765 C C . LEU A 1 95 ? 8.239 3.346 9.285 1.00 47.50 95 LEU A C 1
ATOM 767 O O . LEU A 1 95 ? 9.046 3.152 8.374 1.00 47.50 95 LEU A O 1
ATOM 771 N N . THR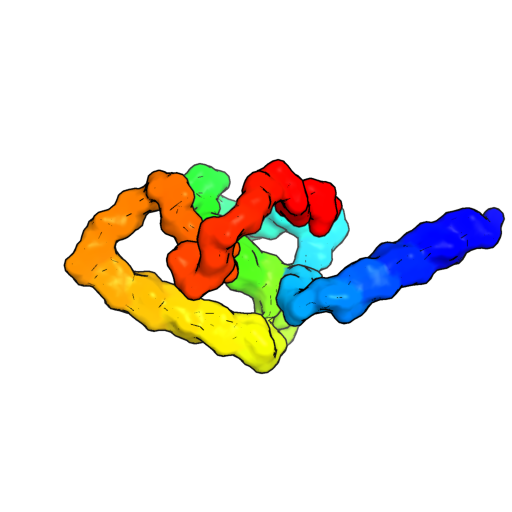 A 1 96 ? 8.480 4.187 10.300 1.00 44.84 96 THR A N 1
ATOM 772 C CA . THR A 1 96 ? 9.675 5.039 10.486 1.00 44.84 96 THR A CA 1
ATOM 773 C C . THR A 1 96 ? 10.725 4.416 11.409 1.00 44.84 96 THR A C 1
ATOM 775 O O . THR A 1 96 ? 11.841 4.921 11.491 1.00 44.84 96 THR A O 1
ATOM 778 N N . GLU A 1 97 ? 10.455 3.261 12.020 1.00 43.22 97 GLU A N 1
ATOM 779 C CA . GLU A 1 97 ? 11.483 2.520 12.760 1.00 43.22 97 GLU A CA 1
ATOM 780 C C . GLU A 1 97 ? 12.289 1.569 11.860 1.00 43.22 97 GLU A C 1
ATOM 782 O O . GLU A 1 97 ? 12.010 0.368 11.764 1.00 43.22 97 GLU A O 1
ATOM 787 N N . PRO A 1 98 ? 13.330 2.107 11.201 1.00 41.53 98 PRO A N 1
ATOM 788 C CA . PRO A 1 98 ? 14.590 1.377 11.066 1.00 41.53 98 PRO A CA 1
ATOM 789 C C . PRO A 1 98 ? 15.736 1.839 11.996 1.00 41.53 98 PRO A C 1
ATOM 791 O O . PRO A 1 98 ? 16.835 1.316 11.815 1.00 41.53 98 PRO A O 1
ATOM 794 N N . TRP A 1 99 ? 15.555 2.773 12.952 1.00 32.31 99 TRP A N 1
ATOM 795 C CA . TRP A 1 99 ? 16.708 3.516 13.516 1.00 32.31 99 TRP A CA 1
ATOM 796 C C . TRP A 1 99 ? 16.845 3.734 15.039 1.00 32.31 99 TRP A C 1
ATOM 798 O O . TRP A 1 99 ? 17.961 4.060 15.443 1.00 32.31 99 TRP A O 1
ATOM 808 N N . VAL A 1 100 ? 15.868 3.511 15.932 1.00 41.59 100 VAL A N 1
ATOM 809 C CA . VAL A 1 100 ? 16.103 3.848 17.368 1.00 41.59 100 VAL A CA 1
ATOM 810 C C . VAL A 1 100 ? 17.068 2.893 18.106 1.00 41.59 100 VAL A C 1
ATOM 812 O O . VAL A 1 100 ? 17.592 3.235 19.163 1.00 41.59 100 VAL A O 1
ATOM 815 N N . LEU A 1 101 ? 17.428 1.735 17.536 1.00 38.94 101 LEU A N 1
ATOM 816 C CA . LEU A 1 101 ? 18.388 0.800 18.159 1.00 38.94 101 LEU A CA 1
ATOM 817 C C . LEU A 1 101 ? 19.793 0.779 17.539 1.00 38.94 101 LEU A C 1
ATOM 819 O O . LEU A 1 101 ? 20.617 -0.041 17.944 1.00 38.94 101 LEU A O 1
ATOM 823 N N . ARG A 1 102 ? 20.112 1.642 16.567 1.00 35.75 102 ARG A N 1
ATOM 824 C CA . ARG A 1 102 ? 21.426 1.586 15.909 1.00 35.75 102 ARG A CA 1
ATOM 825 C C . ARG A 1 102 ? 21.986 2.971 15.608 1.00 35.75 102 ARG A C 1
ATOM 827 O O . ARG A 1 102 ? 21.908 3.446 14.490 1.00 35.75 102 ARG A O 1
ATOM 834 N N . ASN A 1 103 ? 22.680 3.508 16.605 1.00 32.31 103 ASN A N 1
ATOM 835 C CA . ASN A 1 103 ? 23.713 4.536 16.483 1.00 32.31 103 ASN A CA 1
ATOM 836 C C . ASN A 1 103 ? 23.232 5.971 16.214 1.00 32.31 103 ASN A C 1
ATOM 838 O O . ASN A 1 103 ? 22.852 6.336 15.107 1.00 32.31 103 ASN A O 1
ATOM 842 N N . ASN A 1 104 ? 23.435 6.819 17.230 1.00 43.53 104 ASN A N 1
ATOM 843 C CA . ASN A 1 104 ? 24.015 8.154 17.060 1.00 43.53 104 ASN A CA 1
ATOM 844 C C . ASN A 1 104 ? 24.966 8.166 15.850 1.00 43.53 104 ASN A C 1
ATOM 846 O O . ASN A 1 104 ? 26.055 7.635 16.014 1.00 43.53 104 ASN A O 1
ATOM 850 N N . VAL A 1 105 ? 24.549 8.661 14.676 1.00 35.28 105 VAL A N 1
ATOM 851 C CA . VAL A 1 105 ? 25.182 9.699 13.826 1.00 35.28 105 VAL A CA 1
ATOM 852 C C . VAL A 1 105 ? 24.281 9.926 12.589 1.00 35.28 105 VAL A C 1
ATOM 854 O O . VAL A 1 105 ? 23.997 8.976 11.869 1.00 35.28 105 VAL A O 1
ATO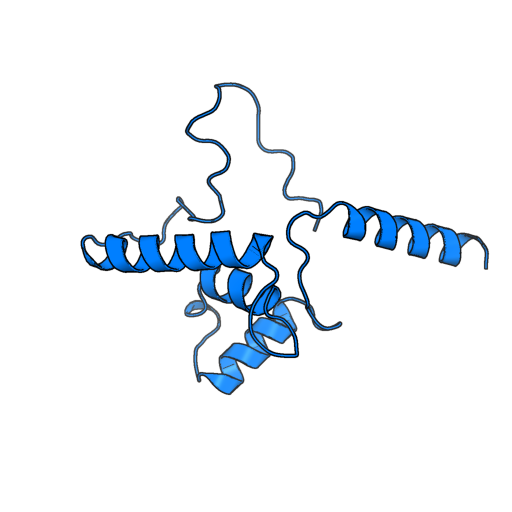M 857 N N . GLY A 1 106 ? 23.924 11.180 12.282 1.00 30.25 106 GLY A N 1
ATOM 858 C CA . GLY A 1 106 ? 23.749 11.626 10.886 1.00 30.25 106 GLY A CA 1
ATOM 859 C C . GLY A 1 106 ? 22.334 11.670 10.286 1.00 30.25 106 GLY A C 1
ATOM 860 O O . GLY A 1 106 ? 21.924 10.760 9.583 1.00 30.25 106 GLY A O 1
ATOM 861 N N . LEU A 1 107 ? 21.655 12.797 10.518 1.00 31.62 107 LEU A N 1
ATOM 862 C CA . LEU A 1 107 ? 20.911 13.640 9.560 1.00 31.62 107 LEU A CA 1
ATOM 863 C C . LEU A 1 107 ? 20.062 13.002 8.431 1.00 31.62 107 LEU A C 1
ATOM 865 O O . LEU A 1 107 ? 20.560 12.438 7.463 1.00 31.62 107 LEU A O 1
ATOM 869 N N . TYR A 1 108 ? 18.758 13.277 8.543 1.00 34.25 108 TYR A N 1
ATOM 870 C CA . TYR A 1 108 ? 17.738 13.511 7.513 1.00 34.25 108 TYR A CA 1
ATOM 871 C C . TYR A 1 108 ? 18.240 13.845 6.092 1.00 34.25 108 TYR A C 1
ATOM 873 O O . TYR A 1 108 ? 18.232 15.000 5.701 1.00 34.25 108 TYR A O 1
ATOM 881 N N . GLU A 1 109 ? 18.566 12.844 5.279 1.00 31.94 109 GLU A N 1
ATOM 882 C CA . GLU A 1 109 ? 18.672 12.969 3.815 1.00 31.94 109 GLU A CA 1
ATOM 883 C C . GLU A 1 109 ? 18.447 11.565 3.214 1.00 31.94 109 GLU A C 1
ATOM 885 O O . GLU A 1 109 ? 19.350 10.730 3.227 1.00 31.94 109 GLU A O 1
ATOM 890 N N . GLY A 1 110 ? 17.240 11.228 2.733 1.00 33.12 110 GLY A N 1
ATOM 891 C CA . GLY A 1 110 ? 17.062 9.913 2.086 1.00 33.12 110 GLY A CA 1
ATOM 892 C C . GLY A 1 110 ? 15.657 9.434 1.723 1.00 33.12 110 GLY A C 1
ATOM 893 O O . GLY A 1 110 ? 15.539 8.519 0.912 1.00 33.12 110 GLY A O 1
ATOM 894 N N . TRP A 1 111 ? 14.587 10.056 2.222 1.00 37.50 111 TRP A N 1
ATOM 895 C CA . TRP A 1 111 ? 13.209 9.737 1.799 1.00 37.50 111 TRP A CA 1
ATOM 896 C C . TRP A 1 111 ? 12.752 10.563 0.582 1.00 37.50 111 TRP A C 1
ATOM 898 O O . TRP A 1 111 ? 11.568 10.826 0.410 1.00 37.50 111 TRP A O 1
ATOM 908 N N . VAL A 1 112 ? 13.709 10.971 -0.260 1.00 33.94 112 VAL A N 1
ATOM 909 C CA . VAL A 1 112 ? 13.495 11.770 -1.484 1.00 33.94 112 VAL A CA 1
ATOM 910 C C . VAL A 1 112 ? 13.602 10.920 -2.762 1.00 33.94 112 VAL A C 1
ATOM 912 O O . VAL A 1 112 ? 13.420 11.430 -3.857 1.00 33.94 112 VAL A O 1
ATOM 915 N N . ASN A 1 113 ? 13.819 9.606 -2.669 1.00 27.61 113 ASN A N 1
ATOM 916 C CA . ASN A 1 113 ? 13.772 8.725 -3.845 1.00 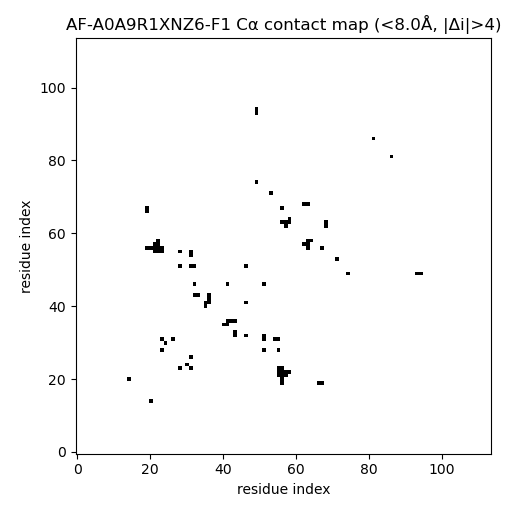27.61 113 ASN A CA 1
ATOM 917 C C . ASN A 1 113 ? 12.532 7.819 -3.806 1.00 27.61 113 ASN A C 1
ATOM 919 O O . ASN A 1 113 ? 12.638 6.601 -3.644 1.00 27.61 113 ASN A O 1
ATOM 923 N N . LEU A 1 114 ? 11.365 8.462 -3.911 1.00 33.66 114 LEU A N 1
ATOM 924 C CA . LEU A 1 114 ? 10.111 7.882 -4.402 1.00 33.66 114 LEU A CA 1
ATOM 925 C C . LEU A 1 114 ? 10.048 8.040 -5.926 1.00 33.66 114 LEU A C 1
ATOM 927 O O . LEU A 1 114 ? 10.465 9.112 -6.417 1.00 33.66 114 LEU A O 1
#

Secondary structure (DSSP, 8-state):
-HHHHHHHHHHHHHHHH-TT-----TTHHHHHHHHHHHHH---GGG--HHHHHHHTT--TTSS--HHHHHHHHHHHHHHHHHTTS---SSS--TTS-SSTTS-S---S--TT--